Protein AF-A0A1Y2FMN1-F1 (afdb_monomer_lite)

pLDDT: mean 81.86, std 15.8, range [39.0, 97.06]

Structure (mmCIF, N/CA/C/O backbone):
data_AF-A0A1Y2FMN1-F1
#
_entry.id   AF-A0A1Y2FMN1-F1
#
loop_
_atom_site.group_PDB
_atom_site.id
_atom_site.type_symbol
_atom_site.label_atom_id
_atom_site.label_alt_id
_atom_site.label_comp_id
_atom_site.label_asym_id
_atom_site.label_entity_id
_atom_site.label_seq_id
_atom_site.pdbx_PD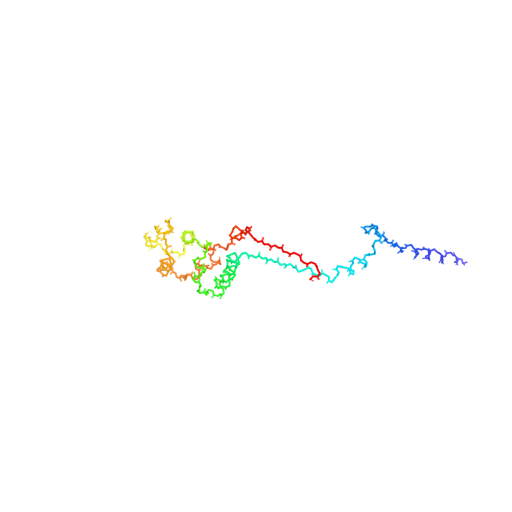B_ins_code
_atom_site.Cartn_x
_atom_site.Cartn_y
_atom_site.Cartn_z
_atom_site.occupancy
_atom_site.B_iso_or_equiv
_atom_site.auth_seq_id
_atom_site.auth_comp_id
_atom_site.auth_asym_id
_atom_site.auth_atom_id
_atom_site.pdbx_PDB_model_num
ATOM 1 N N . MET A 1 1 ? 89.590 38.856 -11.005 1.00 39.00 1 MET A N 1
ATOM 2 C CA . MET A 1 1 ? 88.140 38.774 -10.719 1.00 39.00 1 MET A CA 1
ATOM 3 C C . MET A 1 1 ? 87.529 37.866 -11.786 1.00 39.00 1 MET A C 1
ATOM 5 O O . MET A 1 1 ? 87.502 38.253 -12.941 1.00 39.00 1 MET A O 1
ATOM 9 N N . LYS A 1 2 ? 87.528 36.544 -11.552 1.00 45.28 2 LYS A N 1
ATOM 10 C CA . LYS A 1 2 ? 86.322 35.694 -11.416 1.00 45.28 2 LYS A CA 1
ATOM 11 C C . LYS A 1 2 ? 85.128 36.197 -12.233 1.00 45.28 2 LYS A C 1
ATOM 13 O O . LYS A 1 2 ? 84.626 37.254 -11.900 1.00 45.28 2 LYS A O 1
ATOM 18 N N . PHE A 1 3 ? 84.727 35.434 -13.252 1.00 45.09 3 PHE A N 1
ATOM 19 C CA . PHE A 1 3 ? 83.366 34.933 -13.521 1.00 45.09 3 PHE A CA 1
ATOM 20 C C . PHE A 1 3 ? 83.357 34.311 -14.927 1.00 45.09 3 PHE A C 1
ATOM 22 O O . PHE A 1 3 ? 83.130 34.989 -15.918 1.00 45.09 3 PHE A O 1
ATOM 29 N N . ASN A 1 4 ? 83.626 33.010 -15.009 1.00 52.25 4 ASN A N 1
ATOM 30 C CA . ASN A 1 4 ? 83.289 32.189 -16.169 1.00 52.25 4 ASN A CA 1
ATOM 31 C C . ASN A 1 4 ? 82.754 30.853 -15.640 1.00 52.25 4 ASN A C 1
ATOM 33 O O . ASN A 1 4 ? 83.221 30.397 -14.597 1.00 52.25 4 ASN A O 1
ATOM 37 N N . ASN A 1 5 ? 81.809 30.253 -16.371 1.00 54.44 5 ASN A N 1
ATOM 38 C CA . ASN A 1 5 ? 81.256 28.895 -16.196 1.00 54.44 5 ASN A CA 1
ATOM 39 C C . ASN A 1 5 ? 79.889 28.754 -15.505 1.00 54.44 5 ASN A C 1
ATOM 41 O O . ASN A 1 5 ? 79.747 27.886 -14.658 1.00 54.44 5 ASN A O 1
ATOM 45 N N . ILE A 1 6 ? 78.846 29.499 -15.892 1.00 57.50 6 ILE A N 1
ATOM 46 C CA . ILE A 1 6 ? 77.462 29.041 -15.625 1.00 57.50 6 ILE A CA 1
ATOM 47 C C . ILE A 1 6 ? 76.506 29.528 -16.723 1.00 57.50 6 ILE A C 1
ATOM 49 O O . ILE A 1 6 ? 75.713 30.408 -16.437 1.00 57.50 6 ILE A O 1
ATOM 53 N N . LYS A 1 7 ? 76.546 29.021 -17.968 1.00 50.97 7 LYS A N 1
ATOM 54 C CA . LYS A 1 7 ? 75.436 29.239 -18.942 1.00 50.97 7 LYS A CA 1
ATOM 55 C C . LYS A 1 7 ? 75.276 28.160 -20.030 1.00 50.97 7 LYS A C 1
ATOM 57 O O . LYS A 1 7 ? 74.819 28.477 -21.117 1.00 50.97 7 LYS A O 1
ATOM 62 N N . PHE A 1 8 ? 75.603 26.889 -19.776 1.00 50.06 8 PHE A N 1
ATOM 63 C CA . PHE A 1 8 ? 75.318 25.841 -20.782 1.00 50.06 8 PHE A CA 1
ATOM 64 C C . PHE A 1 8 ? 74.655 24.559 -20.262 1.00 50.06 8 PHE A C 1
ATOM 66 O O . PHE A 1 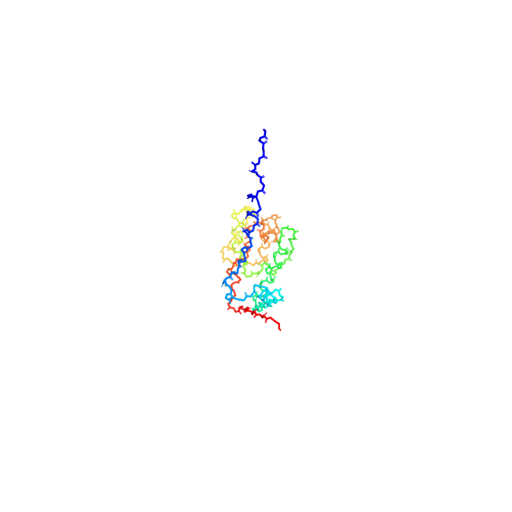8 ? 74.260 23.722 -21.062 1.00 50.06 8 PHE A O 1
ATOM 73 N N . SER A 1 9 ? 74.439 24.418 -18.948 1.00 51.50 9 SER A N 1
ATOM 74 C CA . SER A 1 9 ? 73.841 23.193 -18.385 1.00 51.50 9 SER A CA 1
ATOM 75 C C . SER A 1 9 ? 72.311 23.227 -18.240 1.00 51.50 9 SER A C 1
ATOM 77 O O . SER A 1 9 ? 71.721 22.191 -17.957 1.00 51.50 9 SER A O 1
ATOM 79 N N . VAL A 1 10 ? 71.652 24.380 -18.418 1.00 52.69 10 VAL A N 1
ATOM 80 C CA . VAL A 1 10 ? 70.190 24.519 -18.197 1.00 52.69 10 VAL A CA 1
ATOM 81 C C . VAL A 1 10 ? 69.373 24.277 -19.475 1.00 52.69 10 VAL A C 1
ATOM 83 O O . VAL A 1 10 ? 68.176 24.033 -19.407 1.00 52.69 10 VAL A O 1
ATOM 86 N N . LEU A 1 11 ? 70.005 24.275 -20.653 1.00 49.94 11 LEU A N 1
ATOM 87 C CA . LEU A 1 11 ? 69.304 24.049 -21.925 1.00 49.94 11 LEU A CA 1
ATOM 88 C C . LEU A 1 11 ? 69.148 22.567 -22.299 1.00 49.94 11 LEU A C 1
ATOM 90 O O . LEU A 1 11 ? 68.369 22.258 -23.196 1.00 49.94 11 LEU A O 1
ATOM 94 N N . LEU A 1 12 ? 69.832 21.647 -21.609 1.00 48.94 12 LEU A N 1
ATOM 95 C CA . LEU A 1 12 ? 69.753 20.212 -21.910 1.00 48.94 12 LEU A CA 1
ATOM 96 C C . LEU A 1 12 ? 68.601 19.495 -21.179 1.00 48.94 12 LEU A C 1
ATOM 98 O O . LEU A 1 12 ? 68.178 18.427 -21.607 1.00 48.94 12 LEU A O 1
ATOM 102 N N . SER A 1 13 ? 68.047 20.081 -20.111 1.00 53.69 13 SER A N 1
ATOM 103 C CA . SER A 1 13 ? 66.942 19.485 -19.342 1.00 53.69 13 SER A CA 1
ATOM 104 C C . SER A 1 13 ? 65.547 19.758 -19.920 1.00 53.69 13 SER A C 1
ATOM 106 O O . SER A 1 13 ? 64.574 19.196 -19.427 1.00 53.69 13 SER A O 1
ATOM 108 N N . LEU A 1 14 ? 65.428 20.576 -20.973 1.00 51.03 14 LEU A N 1
ATOM 109 C CA . LEU A 1 14 ? 64.142 20.910 -21.607 1.00 51.03 14 LEU A CA 1
ATOM 110 C C . LEU A 1 14 ? 63.780 20.026 -22.813 1.00 51.03 14 LEU A C 1
ATOM 112 O O . LEU A 1 14 ? 62.700 20.186 -23.372 1.00 51.03 14 LEU A O 1
ATOM 116 N N . PHE A 1 15 ? 64.636 19.076 -23.206 1.00 54.25 15 PHE A N 1
ATOM 117 C CA . PHE A 1 15 ? 64.412 18.241 -24.399 1.00 54.25 15 PHE A CA 1
ATOM 118 C C . PHE A 1 15 ? 63.989 16.794 -24.117 1.00 54.25 15 PHE A C 1
ATOM 120 O O . PHE A 1 15 ? 63.829 16.016 -25.055 1.00 54.25 15 PHE A O 1
ATOM 127 N N . VAL A 1 16 ? 63.749 16.416 -22.859 1.00 57.88 16 VAL A N 1
ATOM 128 C CA . VAL A 1 16 ? 63.353 15.041 -22.512 1.00 57.88 16 VAL A CA 1
ATOM 129 C C . VAL A 1 16 ? 62.014 15.038 -21.786 1.00 57.88 16 VAL A C 1
ATOM 131 O O . VAL A 1 16 ? 61.956 14.907 -20.571 1.00 57.88 16 VAL A O 1
ATOM 134 N N . SER A 1 17 ? 60.920 15.238 -22.521 1.00 53.50 17 SER A N 1
ATOM 135 C CA . SER A 1 17 ? 59.578 14.766 -22.119 1.00 53.50 17 SER A CA 1
ATOM 136 C C . SER A 1 17 ? 58.522 15.018 -23.200 1.00 53.50 17 SER A C 1
ATOM 138 O O . SER A 1 17 ? 57.416 15.454 -22.921 1.00 53.50 17 SER A O 1
ATOM 140 N N . ASN A 1 18 ? 58.825 14.675 -24.453 1.00 51.69 18 ASN A N 1
ATOM 141 C CA . ASN A 1 18 ? 57.767 14.253 -25.375 1.00 51.69 18 ASN A CA 1
ATOM 142 C C . ASN A 1 18 ? 57.786 12.727 -25.431 1.00 51.69 18 ASN A C 1
ATOM 144 O O . ASN A 1 18 ? 58.181 12.119 -26.423 1.00 51.69 18 ASN A O 1
ATOM 148 N N . THR A 1 19 ? 57.403 12.092 -24.323 1.00 53.53 19 THR A N 1
ATOM 149 C CA . THR A 1 19 ? 57.006 10.688 -24.344 1.00 53.53 19 THR A CA 1
ATOM 150 C C . THR A 1 19 ? 55.677 10.619 -25.083 1.00 53.53 19 THR A C 1
ATOM 152 O O . THR A 1 19 ? 54.605 10.794 -24.507 1.00 53.53 19 THR A O 1
ATOM 155 N N . ILE A 1 20 ? 55.743 10.389 -26.394 1.00 57.16 20 ILE A N 1
ATOM 156 C CA . ILE A 1 20 ? 54.590 9.923 -27.155 1.00 57.16 20 ILE A CA 1
ATOM 157 C C . ILE A 1 20 ? 54.289 8.531 -26.600 1.00 57.16 20 ILE A C 1
ATOM 159 O O . ILE A 1 20 ? 54.886 7.538 -27.009 1.00 57.16 20 ILE A O 1
ATOM 163 N N . ALA A 1 21 ? 53.413 8.468 -25.601 1.00 53.12 21 ALA A N 1
ATOM 164 C CA . ALA A 1 21 ? 52.830 7.225 -25.143 1.00 53.12 21 ALA A CA 1
ATOM 165 C C . ALA A 1 21 ? 51.916 6.718 -26.265 1.00 53.12 21 ALA A C 1
ATOM 167 O O . ALA A 1 21 ? 50.711 6.965 -26.271 1.00 53.12 21 ALA A O 1
ATOM 168 N N . ILE A 1 22 ? 52.504 6.043 -27.254 1.00 56.09 22 ILE A N 1
ATOM 169 C CA . ILE A 1 22 ? 51.762 5.156 -28.143 1.00 56.09 22 ILE A CA 1
ATOM 170 C C . ILE A 1 22 ? 51.350 3.996 -27.246 1.00 56.09 22 ILE A C 1
ATOM 172 O O . ILE A 1 22 ? 52.103 3.048 -27.041 1.00 56.09 22 ILE A O 1
ATOM 176 N N . SER A 1 23 ? 50.199 4.131 -26.588 1.00 51.50 23 SER A N 1
ATOM 177 C CA . SER A 1 23 ? 49.649 3.033 -25.813 1.00 51.50 23 SER A CA 1
ATOM 178 C C . SER A 1 23 ? 49.262 1.942 -26.805 1.00 51.50 23 SER A C 1
ATOM 180 O O . SER A 1 23 ? 48.245 2.057 -27.490 1.00 51.50 23 SER A O 1
ATOM 182 N N . ASP A 1 24 ? 50.051 0.874 -26.850 1.00 57.94 24 ASP A N 1
ATOM 183 C CA . ASP A 1 24 ? 49.754 -0.349 -27.607 1.00 57.94 24 ASP A CA 1
ATOM 184 C C . ASP A 1 24 ? 48.494 -1.073 -27.087 1.00 57.94 24 ASP A C 1
ATOM 186 O O . ASP A 1 24 ? 48.052 -2.079 -27.626 1.00 57.94 24 ASP A O 1
ATOM 190 N N . PHE A 1 25 ? 47.861 -0.510 -26.052 1.00 64.06 25 PHE A N 1
ATOM 191 C CA . PHE A 1 25 ? 46.577 -0.915 -25.489 1.00 64.06 25 PHE A CA 1
ATOM 192 C C . PHE A 1 25 ? 45.479 -1.138 -26.546 1.00 64.06 25 PHE A C 1
ATOM 194 O O . PHE A 1 25 ? 44.577 -1.937 -26.323 1.00 64.06 25 PHE A O 1
ATOM 201 N N . PHE A 1 26 ? 45.561 -0.462 -27.698 1.00 61.84 26 PHE A N 1
ATOM 202 C CA . PHE A 1 26 ? 44.603 -0.599 -28.799 1.00 61.84 26 PHE A CA 1
ATOM 203 C C . PHE A 1 26 ? 45.202 -1.184 -30.093 1.00 61.84 26 PHE A C 1
ATOM 205 O O . PHE A 1 26 ? 44.633 -0.960 -31.159 1.00 61.84 26 PHE A O 1
ATOM 212 N N . ASN A 1 27 ? 46.324 -1.921 -30.040 1.00 67.12 27 ASN A N 1
ATOM 213 C CA . ASN A 1 27 ? 46.926 -2.596 -31.209 1.00 67.12 27 ASN A CA 1
ATOM 214 C C . ASN A 1 27 ? 47.062 -1.678 -32.449 1.00 67.12 27 ASN A C 1
ATOM 216 O O . ASN A 1 27 ? 46.635 -2.013 -33.553 1.00 67.12 27 ASN A O 1
ATOM 220 N N . GLY A 1 28 ? 47.607 -0.473 -32.273 1.00 68.62 28 GLY A N 1
ATOM 221 C CA . GLY A 1 28 ? 47.833 0.463 -33.383 1.00 68.62 28 GLY A CA 1
ATOM 222 C C . GLY A 1 28 ? 46.597 1.213 -33.905 1.00 68.62 28 GLY A C 1
ATOM 223 O O . GLY A 1 28 ? 46.746 2.049 -34.798 1.00 68.62 28 GLY A O 1
ATOM 224 N N . VAL A 1 29 ? 45.401 1.003 -33.342 1.00 67.12 29 VAL A N 1
ATOM 225 C CA . VAL A 1 29 ? 44.233 1.846 -33.646 1.00 67.12 29 VAL A CA 1
ATOM 226 C C . VAL A 1 29 ? 44.381 3.180 -32.917 1.00 67.12 29 VAL A C 1
ATOM 228 O O . VAL A 1 29 ? 44.559 3.232 -31.695 1.00 67.12 29 VAL A O 1
ATOM 231 N N . LYS A 1 30 ? 44.314 4.295 -33.656 1.00 71.06 30 LYS A N 1
ATOM 232 C CA . LYS A 1 30 ? 44.364 5.625 -33.039 1.00 71.06 30 LYS A CA 1
ATOM 233 C C . LYS A 1 30 ? 43.138 5.786 -32.148 1.00 71.06 30 LYS A C 1
ATOM 235 O O . LYS A 1 30 ? 42.017 5.624 -32.613 1.00 71.06 30 LYS A O 1
ATOM 240 N N . ARG A 1 31 ? 43.343 6.191 -30.891 1.00 64.12 31 ARG A N 1
ATOM 241 C CA . ARG A 1 31 ? 42.261 6.517 -29.946 1.00 64.12 31 ARG A CA 1
ATOM 242 C C . ARG A 1 31 ? 41.177 7.379 -30.609 1.00 64.12 31 ARG A C 1
ATOM 244 O O . ARG A 1 31 ? 40.007 7.054 -30.495 1.00 64.12 31 ARG A O 1
ATOM 251 N N . ALA A 1 32 ? 41.568 8.399 -31.374 1.00 69.44 32 ALA A N 1
ATOM 252 C CA . ALA A 1 32 ? 40.641 9.258 -32.114 1.00 69.44 32 ALA A CA 1
ATOM 253 C C . ALA A 1 32 ? 39.676 8.494 -33.045 1.00 69.44 32 ALA A C 1
ATOM 255 O O . ALA A 1 32 ? 38.516 8.863 -33.118 1.00 69.44 32 ALA A O 1
ATOM 256 N N . GLU A 1 33 ? 40.113 7.405 -33.684 1.00 66.25 33 GLU A N 1
ATOM 257 C CA . GLU A 1 33 ? 39.278 6.587 -34.577 1.00 66.25 33 GLU A CA 1
ATOM 258 C C . GLU A 1 33 ? 38.263 5.726 -33.804 1.00 66.25 33 GLU A C 1
ATOM 260 O O . GLU A 1 33 ? 37.153 5.485 -34.273 1.00 66.25 33 GLU A O 1
ATOM 265 N N . ILE A 1 34 ? 38.629 5.272 -32.599 1.00 64.31 34 ILE A N 1
ATOM 266 C CA . ILE A 1 34 ? 37.702 4.579 -31.692 1.00 64.31 34 ILE A CA 1
ATOM 267 C C . ILE A 1 34 ? 36.645 5.568 -31.203 1.00 64.31 34 ILE A C 1
ATOM 269 O O . ILE A 1 34 ? 35.460 5.275 -31.302 1.00 64.31 34 ILE A O 1
ATOM 273 N N . PHE A 1 35 ? 37.074 6.750 -30.746 1.00 68.25 35 PHE A N 1
ATOM 274 C CA . PHE A 1 35 ? 36.164 7.805 -30.302 1.00 68.25 35 PHE A CA 1
ATOM 275 C C . PHE A 1 35 ? 35.237 8.259 -31.433 1.00 68.25 35 PHE A C 1
ATOM 277 O O . PHE A 1 35 ? 34.042 8.319 -31.215 1.00 68.25 35 PHE A O 1
ATOM 284 N N . GLU A 1 36 ? 35.716 8.453 -32.662 1.00 66.56 36 GLU A N 1
ATOM 285 C CA . GLU A 1 36 ? 34.870 8.839 -33.802 1.00 66.56 36 GLU A CA 1
ATOM 286 C C . GLU A 1 36 ? 33.762 7.812 -34.114 1.00 66.56 36 GLU A C 1
ATOM 288 O O . GLU A 1 36 ? 32.650 8.189 -34.479 1.00 66.56 36 GLU A O 1
ATOM 293 N N . LYS A 1 37 ? 34.026 6.514 -33.903 1.00 65.44 37 LYS A N 1
ATOM 294 C CA . LYS A 1 37 ? 33.036 5.437 -34.090 1.00 65.44 37 LYS A CA 1
ATOM 295 C C . LYS A 1 37 ? 32.085 5.260 -32.899 1.00 65.44 37 LYS A C 1
ATOM 297 O O . LYS A 1 37 ? 31.034 4.647 -33.072 1.00 65.44 37 LYS A O 1
ATOM 302 N N . THR A 1 38 ? 32.426 5.760 -31.707 1.00 62.69 38 THR A N 1
ATOM 303 C CA . THR A 1 38 ? 31.638 5.550 -30.476 1.00 62.69 38 THR A CA 1
ATOM 304 C C . THR A 1 38 ? 31.017 6.816 -29.879 1.00 62.69 38 THR A C 1
ATOM 306 O O . THR A 1 38 ? 30.030 6.695 -29.164 1.00 62.69 38 THR A O 1
ATOM 309 N N . ASP A 1 39 ? 31.543 8.015 -30.157 1.00 63.91 39 ASP A N 1
ATOM 310 C CA . ASP A 1 39 ? 31.133 9.275 -29.498 1.00 63.91 39 ASP A CA 1
ATOM 311 C C . ASP A 1 39 ? 29.715 9.724 -29.870 1.00 63.91 39 ASP A C 1
ATOM 313 O O . ASP A 1 39 ? 29.110 10.510 -29.144 1.00 63.91 39 ASP A O 1
ATOM 317 N N . PHE A 1 40 ? 29.159 9.220 -30.977 1.00 64.75 40 PHE A N 1
ATOM 318 C CA . PHE A 1 40 ? 27.847 9.651 -31.473 1.00 64.75 40 PHE A CA 1
ATOM 319 C C . PHE A 1 40 ? 26.817 8.525 -31.601 1.00 64.75 40 PHE A C 1
ATOM 321 O O . PHE A 1 40 ? 25.660 8.793 -31.923 1.00 64.75 40 PHE A O 1
ATOM 328 N N . VAL A 1 41 ? 27.194 7.275 -31.320 1.00 70.38 41 VAL A N 1
ATOM 329 C CA . VAL A 1 41 ? 26.275 6.133 -31.405 1.00 70.38 41 VAL A CA 1
ATOM 330 C C . VAL A 1 41 ? 25.736 5.824 -30.014 1.00 70.38 41 VAL A C 1
ATOM 332 O O . VAL A 1 41 ? 26.256 4.976 -29.291 1.00 70.38 41 VAL A O 1
ATOM 335 N N . LEU A 1 42 ? 24.673 6.530 -29.629 1.00 74.81 42 LEU A N 1
ATOM 336 C CA . LEU A 1 42 ? 23.916 6.195 -28.426 1.00 74.81 42 LEU A CA 1
ATOM 337 C C . LEU A 1 42 ? 23.023 4.978 -28.719 1.00 74.81 42 LEU A C 1
ATOM 339 O O . LEU A 1 42 ? 22.191 5.053 -29.626 1.00 74.81 42 LEU A O 1
ATOM 343 N N . PRO A 1 43 ? 23.164 3.858 -27.986 1.00 76.75 43 PRO A N 1
ATOM 344 C CA . PRO A 1 43 ? 22.288 2.714 -28.176 1.00 76.75 43 PRO A CA 1
ATOM 345 C C . PRO A 1 43 ? 20.863 3.062 -27.746 1.00 76.75 43 PRO A C 1
ATOM 347 O O . PRO A 1 43 ? 20.642 3.635 -26.677 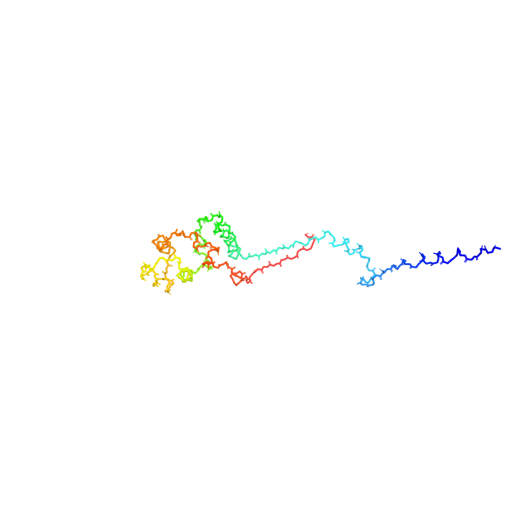1.00 76.75 43 PRO A O 1
ATOM 350 N N . ILE A 1 44 ? 19.882 2.648 -28.544 1.00 83.56 44 ILE A N 1
ATOM 351 C CA . ILE A 1 44 ? 18.488 2.641 -28.114 1.00 83.56 44 ILE A CA 1
ATOM 352 C C . ILE A 1 44 ? 18.297 1.394 -27.252 1.00 83.56 44 ILE A C 1
ATOM 354 O O . ILE A 1 44 ? 18.416 0.262 -27.724 1.00 83.56 44 ILE A O 1
ATOM 358 N N . VAL A 1 45 ? 18.008 1.607 -25.970 1.00 87.00 45 VAL A N 1
ATOM 359 C CA . VAL A 1 45 ? 17.647 0.538 -25.035 1.00 87.00 45 VAL A CA 1
ATOM 360 C C . VAL A 1 45 ? 16.129 0.486 -24.949 1.00 87.00 45 VAL A C 1
ATOM 362 O O . VAL A 1 45 ? 15.506 1.426 -24.453 1.00 87.00 45 VAL A O 1
ATOM 365 N N . ARG A 1 46 ? 15.514 -0.605 -25.415 1.00 87.62 46 ARG A N 1
ATOM 366 C CA . ARG A 1 46 ? 14.070 -0.824 -25.252 1.00 87.62 46 ARG A CA 1
ATOM 367 C C . ARG A 1 46 ? 13.838 -1.867 -24.176 1.00 87.62 46 ARG A C 1
ATOM 369 O O . ARG A 1 46 ? 14.326 -2.990 -24.275 1.00 87.62 46 ARG A O 1
ATOM 376 N N . ILE A 1 47 ? 13.064 -1.498 -23.164 1.00 87.69 47 ILE A N 1
ATOM 377 C CA . ILE A 1 47 ? 12.600 -2.412 -22.122 1.00 87.69 47 ILE A CA 1
ATOM 378 C C . ILE A 1 47 ? 11.129 -2.696 -22.403 1.00 87.69 47 ILE A C 1
ATOM 380 O O . ILE A 1 47 ? 10.304 -1.786 -22.405 1.00 87.69 47 ILE A O 1
ATOM 384 N N . THR A 1 48 ? 10.800 -3.955 -22.669 1.00 88.94 48 THR A N 1
ATOM 385 C CA . THR A 1 48 ? 9.425 -4.407 -22.879 1.00 88.94 48 THR A CA 1
ATOM 386 C C . THR A 1 48 ? 8.979 -5.205 -21.667 1.00 88.94 48 THR A C 1
ATOM 388 O O . THR A 1 48 ? 9.580 -6.229 -21.332 1.00 88.94 48 THR A O 1
ATOM 391 N N . LEU A 1 49 ? 7.914 -4.730 -21.027 1.00 88.81 49 LEU A N 1
ATOM 392 C CA . LEU A 1 49 ? 7.246 -5.405 -19.923 1.00 88.81 49 LEU A CA 1
ATOM 393 C C . LEU A 1 49 ? 5.934 -6.022 -20.422 1.00 88.81 49 LEU A C 1
ATOM 395 O O . LEU A 1 49 ? 5.300 -5.445 -21.310 1.00 88.81 49 LEU A O 1
ATOM 399 N N . PRO A 1 50 ? 5.513 -7.169 -19.868 1.00 90.00 50 PRO A N 1
ATOM 400 C CA . PRO A 1 50 ? 4.131 -7.616 -19.978 1.00 90.00 50 PRO A CA 1
ATOM 401 C C . PRO A 1 50 ? 3.165 -6.537 -19.482 1.00 90.00 50 PRO A C 1
ATOM 403 O O . PRO A 1 50 ? 3.502 -5.748 -18.597 1.00 90.00 50 PRO A O 1
ATOM 406 N N . GLU A 1 51 ? 1.963 -6.501 -20.049 1.00 90.88 51 GLU A N 1
ATOM 407 C CA . GLU A 1 51 ? 0.970 -5.476 -19.723 1.00 90.88 51 GLU A CA 1
ATOM 408 C C . GLU A 1 51 ? 0.562 -5.539 -18.245 1.00 90.88 51 GLU A C 1
ATOM 410 O O . GLU A 1 51 ? 0.441 -4.505 -17.591 1.00 90.88 51 GLU A O 1
ATOM 415 N N . GLU A 1 52 ? 0.431 -6.745 -17.688 1.00 89.38 52 GLU A N 1
ATOM 416 C CA . GLU A 1 52 ? 0.138 -6.961 -16.273 1.00 89.38 52 GLU A CA 1
ATOM 417 C C . GLU A 1 52 ? 1.196 -6.336 -15.350 1.00 89.38 52 GLU A C 1
ATOM 419 O O . GLU A 1 52 ? 0.858 -5.619 -14.404 1.00 89.38 52 GLU A O 1
ATOM 424 N N . ASP A 1 53 ? 2.472 -6.537 -15.673 1.00 88.19 53 ASP A N 1
ATOM 425 C CA . ASP A 1 53 ? 3.606 -6.048 -14.891 1.00 88.19 53 ASP A CA 1
ATOM 426 C C . ASP A 1 53 ? 3.752 -4.527 -15.032 1.00 88.19 53 ASP A C 1
ATOM 428 O O . ASP A 1 53 ? 4.037 -3.819 -14.063 1.00 88.19 53 ASP A O 1
ATOM 432 N N . TYR A 1 54 ? 3.512 -4.005 -16.238 1.00 89.88 54 TYR A N 1
ATOM 433 C CA . TYR A 1 54 ? 3.503 -2.570 -16.506 1.00 89.88 54 TYR A CA 1
ATOM 434 C C . TYR A 1 54 ? 2.375 -1.857 -15.749 1.00 89.88 54 TYR A C 1
ATOM 436 O O . TYR A 1 54 ? 2.596 -0.811 -15.137 1.00 89.88 54 TYR A O 1
ATOM 444 N N . ASN A 1 55 ? 1.177 -2.444 -15.724 1.00 91.69 55 ASN A N 1
ATOM 445 C CA . ASN A 1 55 ? 0.043 -1.911 -14.975 1.00 91.69 55 ASN A CA 1
ATOM 446 C C . ASN A 1 55 ? 0.304 -1.923 -13.465 1.00 91.69 55 ASN A C 1
ATOM 448 O O . ASN A 1 55 ? -0.042 -0.959 -12.783 1.00 91.69 55 ASN A O 1
ATOM 452 N N . LEU A 1 56 ? 0.954 -2.969 -12.945 1.00 90.38 56 LEU A N 1
ATOM 453 C CA . LEU A 1 56 ? 1.348 -3.040 -11.538 1.00 90.38 56 LEU A CA 1
ATOM 454 C C . LEU A 1 56 ? 2.377 -1.957 -11.179 1.00 90.38 56 LEU A C 1
ATOM 456 O O . LEU A 1 56 ? 2.259 -1.303 -10.141 1.00 90.38 56 LEU A O 1
ATOM 460 N N . LEU A 1 57 ? 3.358 -1.730 -12.059 1.00 89.19 57 LEU A N 1
ATOM 461 C CA . LEU A 1 57 ? 4.343 -0.661 -11.910 1.00 89.19 57 LEU A CA 1
ATOM 462 C C . LEU A 1 57 ? 3.680 0.723 -11.916 1.00 89.19 57 LEU A C 1
ATOM 464 O O . LEU A 1 57 ? 3.975 1.552 -11.056 1.00 89.19 57 LEU A O 1
ATOM 468 N N . ASN A 1 58 ? 2.754 0.970 -12.842 1.00 92.44 58 ASN A N 1
ATOM 469 C CA . ASN A 1 58 ? 2.011 2.227 -12.890 1.00 92.44 58 ASN A CA 1
ATOM 470 C C . ASN A 1 58 ? 1.149 2.427 -11.642 1.00 92.44 58 ASN A C 1
ATOM 472 O O . ASN A 1 58 ? 1.179 3.508 -11.054 1.00 92.44 58 ASN A O 1
ATOM 476 N N . LEU A 1 59 ? 0.438 1.385 -11.197 1.00 93.19 59 LEU A N 1
ATOM 477 C CA . LEU A 1 59 ? -0.365 1.434 -9.976 1.00 93.19 59 LEU A CA 1
ATOM 478 C C . LEU A 1 59 ? 0.493 1.836 -8.774 1.00 93.19 59 LEU A C 1
ATOM 480 O O . LEU A 1 59 ? 0.081 2.678 -7.983 1.00 93.19 59 LEU A O 1
ATOM 484 N N . ARG A 1 60 ? 1.709 1.293 -8.656 1.00 91.25 60 ARG A N 1
ATOM 485 C CA . ARG A 1 60 ? 2.642 1.675 -7.592 1.00 91.25 60 ARG A CA 1
ATOM 486 C C . ARG A 1 60 ? 2.924 3.178 -7.604 1.00 91.25 60 ARG A C 1
ATOM 488 O O . ARG A 1 60 ? 2.786 3.819 -6.565 1.00 91.25 60 ARG A O 1
ATOM 495 N N . TYR A 1 61 ? 3.305 3.737 -8.753 1.00 92.00 61 TYR A N 1
ATOM 496 C CA . TYR A 1 61 ? 3.604 5.168 -8.865 1.00 92.00 61 TYR A CA 1
ATOM 497 C C . TYR A 1 61 ? 2.384 6.042 -8.566 1.00 92.00 61 TYR A C 1
ATOM 499 O O . TYR A 1 61 ? 2.510 7.072 -7.901 1.00 92.00 61 TYR A O 1
ATOM 507 N N . GLU A 1 62 ? 1.196 5.632 -9.017 1.00 93.56 62 GLU A N 1
ATOM 508 C CA . GLU A 1 62 ? -0.055 6.307 -8.665 1.00 93.56 62 GLU A CA 1
ATOM 509 C C . GLU A 1 62 ? -0.278 6.307 -7.153 1.00 93.56 62 GLU A C 1
ATOM 511 O O . GLU A 1 62 ? -0.603 7.349 -6.584 1.00 93.56 62 GLU A O 1
ATOM 516 N N . CYS A 1 63 ? -0.040 5.175 -6.493 1.00 92.94 63 CYS A N 1
ATOM 517 C CA . CYS A 1 63 ? -0.188 5.056 -5.052 1.00 92.94 63 CYS A CA 1
ATOM 518 C C . CYS A 1 63 ? 0.823 5.908 -4.293 1.00 92.94 63 CYS A C 1
ATOM 520 O O . CYS A 1 63 ? 0.410 6.691 -3.446 1.00 92.94 63 CYS A O 1
ATOM 522 N N . GLU A 1 64 ? 2.115 5.846 -4.624 1.00 90.62 64 GLU A N 1
ATOM 523 C CA . GLU A 1 64 ? 3.148 6.682 -3.992 1.00 90.62 64 GLU A CA 1
ATOM 524 C C . GLU A 1 64 ? 2.842 8.185 -4.124 1.00 90.62 64 GLU A C 1
ATOM 526 O O . GLU A 1 64 ? 3.068 8.964 -3.192 1.00 90.62 64 GLU A O 1
ATOM 531 N N . ARG A 1 65 ? 2.284 8.606 -5.264 1.00 93.12 65 ARG A N 1
ATOM 532 C CA . ARG A 1 65 ? 1.863 9.992 -5.482 1.00 93.12 65 ARG A CA 1
ATOM 533 C C . ARG A 1 65 ? 0.607 10.357 -4.690 1.00 93.12 65 ARG A C 1
ATOM 535 O O . ARG A 1 65 ? 0.545 11.450 -4.137 1.00 93.12 65 ARG A O 1
ATOM 542 N N . ASP A 1 66 ? -0.401 9.494 -4.666 1.00 94.62 66 ASP A N 1
ATOM 543 C CA . ASP A 1 66 ? -1.714 9.854 -4.132 1.00 94.62 66 ASP A CA 1
ATOM 544 C C . ASP A 1 66 ? -1.781 9.687 -2.601 1.00 94.62 66 ASP A C 1
ATOM 546 O O . ASP A 1 66 ? -2.363 10.535 -1.929 1.00 94.62 66 ASP A O 1
ATOM 550 N N . ILE A 1 67 ? -1.142 8.661 -2.024 1.00 91.19 67 ILE A N 1
ATOM 551 C CA . ILE A 1 67 ? -1.251 8.328 -0.586 1.00 91.19 67 ILE A CA 1
ATOM 552 C C . ILE A 1 67 ? -0.080 8.848 0.263 1.00 91.19 67 ILE A C 1
ATOM 554 O O . ILE A 1 67 ? 0.060 8.484 1.431 1.00 91.19 67 ILE A O 1
ATOM 558 N N . ASN A 1 68 ? 0.790 9.696 -0.290 1.00 92.00 68 ASN A N 1
ATOM 559 C CA . ASN A 1 68 ? 1.852 10.319 0.502 1.00 92.00 68 ASN A CA 1
ATOM 560 C C . ASN A 1 68 ? 1.295 11.325 1.523 1.00 92.00 68 ASN A C 1
ATOM 562 O O . ASN A 1 68 ? 0.161 11.794 1.423 1.00 92.00 68 ASN A O 1
ATOM 566 N N . LEU A 1 69 ? 2.137 11.678 2.496 1.00 92.50 69 LEU A N 1
ATOM 567 C CA . LEU A 1 69 ? 1.775 12.549 3.614 1.00 92.50 69 LEU A CA 1
ATOM 568 C C . LEU A 1 69 ? 1.297 13.943 3.179 1.00 92.50 69 LEU A C 1
ATOM 570 O O . LEU A 1 69 ? 0.511 14.562 3.890 1.00 92.50 69 LEU A O 1
ATOM 574 N N . THR A 1 70 ? 1.770 14.450 2.038 1.00 93.12 70 THR A N 1
ATOM 575 C CA . THR A 1 70 ? 1.410 15.789 1.550 1.00 93.12 70 THR A CA 1
ATOM 576 C C . THR A 1 70 ? 0.091 15.807 0.788 1.00 93.12 70 THR A C 1
ATOM 578 O O . THR A 1 70 ? -0.563 16.845 0.745 1.00 93.12 70 THR A O 1
ATOM 581 N N . THR A 1 71 ? -0.300 14.681 0.191 1.00 93.25 71 THR A N 1
ATOM 582 C CA . THR A 1 71 ? -1.439 14.601 -0.728 1.00 93.25 71 THR A CA 1
ATOM 583 C C . THR A 1 71 ? -2.642 13.932 -0.074 1.00 93.25 71 THR A C 1
ATOM 585 O O . THR A 1 71 ? -3.736 14.486 -0.144 1.00 93.25 71 THR A O 1
ATOM 588 N N . LEU A 1 72 ? -2.450 12.767 0.564 1.00 93.06 72 LEU A N 1
ATOM 589 C CA . LEU A 1 72 ? -3.501 11.966 1.216 1.00 93.06 72 LEU A CA 1
ATOM 590 C C . LEU A 1 72 ? -4.801 11.886 0.395 1.00 93.06 72 LEU A C 1
ATOM 592 O O . LEU A 1 72 ? -5.908 12.020 0.914 1.00 93.06 72 LEU A O 1
ATOM 596 N N . LYS A 1 73 ? -4.673 11.698 -0.917 1.00 95.62 73 LYS A N 1
ATOM 597 C CA . LYS A 1 73 ? -5.800 11.602 -1.836 1.00 95.62 73 LYS A CA 1
ATOM 598 C C . LYS A 1 73 ? -6.367 10.191 -1.795 1.00 95.62 73 LYS A C 1
ATOM 600 O O . LYS A 1 73 ? -5.637 9.208 -1.929 1.00 95.62 73 LYS A O 1
ATOM 605 N N . ARG A 1 74 ? -7.693 10.100 -1.680 1.00 94.94 74 ARG A N 1
ATOM 606 C CA . ARG A 1 74 ? -8.398 8.821 -1.737 1.00 94.94 74 ARG A CA 1
ATOM 607 C C . ARG A 1 74 ? -8.159 8.130 -3.079 1.00 94.94 74 ARG A C 1
ATOM 609 O O . ARG A 1 74 ? -8.445 8.702 -4.133 1.00 94.94 74 ARG A O 1
ATOM 616 N N . ASN A 1 75 ? -7.670 6.896 -3.024 1.00 94.75 75 ASN A N 1
ATOM 617 C CA . ASN A 1 75 ? -7.463 6.049 -4.191 1.00 94.75 75 ASN A CA 1
ATOM 618 C C . ASN A 1 75 ? -7.751 4.588 -3.823 1.00 94.75 75 ASN A C 1
ATOM 620 O O . ASN A 1 75 ? -6.906 3.895 -3.260 1.00 94.75 75 ASN A O 1
ATOM 624 N N . ASP A 1 76 ? -8.955 4.119 -4.156 1.00 95.06 76 ASP A N 1
ATOM 625 C CA . ASP A 1 76 ? -9.410 2.783 -3.761 1.00 95.06 76 ASP A CA 1
ATOM 626 C C . ASP A 1 76 ? -8.559 1.667 -4.391 1.00 95.06 76 ASP A C 1
ATOM 628 O O . ASP A 1 76 ? -8.349 0.634 -3.756 1.00 95.06 76 ASP A O 1
ATOM 632 N N . LYS A 1 77 ? -7.979 1.891 -5.585 1.00 95.06 77 LYS A N 1
ATOM 633 C CA . LYS A 1 77 ? -7.074 0.916 -6.222 1.00 95.06 77 LYS A CA 1
ATOM 634 C C . LYS A 1 77 ? -5.838 0.651 -5.365 1.00 95.06 77 LYS A C 1
ATOM 636 O O . LYS A 1 77 ? -5.342 -0.470 -5.343 1.00 95.06 77 LYS A O 1
ATOM 641 N N . CYS A 1 78 ? -5.362 1.666 -4.646 1.00 93.50 78 CYS A N 1
ATOM 642 C CA . CYS A 1 78 ? -4.222 1.543 -3.747 1.00 93.50 78 CYS A CA 1
ATOM 643 C C . CYS A 1 78 ? -4.556 0.766 -2.482 1.00 93.50 78 CYS A C 1
ATOM 645 O O . CYS A 1 78 ? -3.686 0.084 -1.956 1.00 93.50 78 CYS A O 1
ATOM 647 N N . TYR A 1 79 ? -5.802 0.828 -2.010 1.00 94.00 79 TYR A N 1
ATOM 648 C CA . TYR A 1 79 ? -6.250 0.087 -0.828 1.00 94.00 79 TYR A CA 1
ATOM 649 C C . TYR A 1 79 ? -6.543 -1.383 -1.117 1.00 94.00 79 TYR A C 1
ATOM 651 O O . TYR A 1 79 ? -6.621 -2.190 -0.195 1.00 94.00 79 TYR A O 1
ATOM 659 N N . THR A 1 80 ? -6.707 -1.729 -2.391 1.00 93.50 80 THR A N 1
ATOM 660 C CA . THR A 1 80 ? -6.913 -3.102 -2.862 1.00 93.50 80 THR A CA 1
ATOM 661 C C . THR A 1 80 ? -5.738 -3.611 -3.694 1.00 93.50 80 THR A C 1
ATOM 663 O O . THR A 1 80 ? -5.889 -4.584 -4.431 1.00 93.50 80 THR A O 1
ATOM 666 N N . ALA A 1 81 ? -4.588 -2.934 -3.641 1.00 92.25 81 ALA A N 1
ATOM 667 C CA . ALA A 1 81 ? -3.418 -3.337 -4.406 1.00 92.25 81 ALA A CA 1
ATOM 668 C C . ALA A 1 81 ? -2.885 -4.701 -3.918 1.00 92.25 81 ALA A C 1
ATOM 670 O O . ALA A 1 81 ? -3.067 -5.040 -2.748 1.00 92.25 81 ALA A O 1
ATOM 671 N N . PRO A 1 82 ? -2.193 -5.484 -4.768 1.00 90.50 82 PRO A N 1
ATOM 672 C CA . PRO A 1 82 ? -1.764 -6.843 -4.416 1.00 90.50 82 PRO A CA 1
ATOM 673 C C . PRO A 1 82 ? -0.843 -6.943 -3.190 1.00 90.50 82 PRO A C 1
ATOM 675 O O . PRO A 1 82 ? -0.837 -7.969 -2.518 1.00 90.50 82 PRO A O 1
ATOM 678 N N . TRP A 1 83 ? -0.086 -5.884 -2.892 1.00 89.12 83 TRP A N 1
ATOM 679 C CA . TRP A 1 83 ? 0.809 -5.791 -1.730 1.00 89.12 83 TRP A CA 1
ATOM 680 C C . TRP A 1 83 ? 0.100 -5.353 -0.438 1.00 89.12 83 TRP A C 1
ATOM 682 O O . TRP A 1 83 ? 0.703 -5.315 0.633 1.00 89.12 83 TRP A O 1
ATOM 692 N N . VAL A 1 84 ? -1.185 -4.995 -0.498 1.00 91.62 84 VAL A N 1
ATOM 693 C CA . VAL A 1 84 ? -1.931 -4.584 0.692 1.00 91.62 84 VAL A CA 1
ATOM 694 C C . VAL A 1 84 ? -2.397 -5.797 1.481 1.00 91.62 84 VAL A C 1
ATOM 696 O O . VAL A 1 84 ? -3.173 -6.623 1.004 1.00 91.62 84 VAL A O 1
ATOM 699 N N . ASN A 1 85 ? -2.024 -5.827 2.759 1.00 93.38 85 ASN A N 1
ATOM 700 C CA . ASN A 1 85 ? -2.469 -6.839 3.704 1.00 93.38 85 ASN A CA 1
ATOM 701 C C . ASN A 1 85 ? -3.189 -6.204 4.902 1.00 93.38 85 ASN A C 1
ATOM 703 O O . ASN A 1 85 ? -2.566 -5.802 5.885 1.00 93.38 85 ASN A O 1
ATOM 707 N N . LEU A 1 86 ? -4.526 -6.155 4.853 1.00 95.00 86 LEU A N 1
ATOM 708 C CA . LEU A 1 86 ? -5.350 -5.556 5.916 1.00 95.00 86 LEU A CA 1
ATOM 709 C C . LEU A 1 86 ? -5.157 -6.222 7.285 1.00 95.00 86 LEU A C 1
ATOM 711 O O . LEU A 1 86 ? -5.236 -5.553 8.316 1.00 95.00 86 LEU A O 1
ATOM 715 N N . LYS A 1 87 ? -4.877 -7.531 7.313 1.00 95.19 87 LYS A N 1
ATOM 716 C CA . LYS A 1 87 ? -4.591 -8.258 8.556 1.00 95.19 87 LYS A CA 1
ATOM 717 C C . LYS A 1 87 ? -3.311 -7.746 9.200 1.00 95.19 87 LYS A C 1
ATOM 719 O O . LYS A 1 87 ? -3.276 -7.511 10.407 1.00 95.19 87 LYS A O 1
ATOM 724 N N . GLU A 1 88 ? -2.265 -7.568 8.406 1.00 94.44 88 GLU A N 1
ATOM 725 C CA . GLU A 1 88 ? -0.988 -7.066 8.896 1.00 94.44 88 GLU A CA 1
ATOM 726 C C . GLU A 1 88 ? -1.076 -5.596 9.314 1.00 94.44 88 GLU A C 1
ATOM 728 O O . GLU A 1 88 ? -0.672 -5.258 10.428 1.00 94.44 88 GLU A O 1
ATOM 733 N N . ILE A 1 89 ? -1.689 -4.754 8.478 1.00 95.12 89 ILE A N 1
ATOM 734 C CA . ILE A 1 89 ? -1.935 -3.333 8.763 1.00 95.12 89 ILE A CA 1
ATOM 735 C C . ILE A 1 89 ? -2.719 -3.194 10.072 1.00 95.12 89 ILE A C 1
ATOM 737 O O . ILE A 1 89 ? -2.319 -2.445 10.961 1.00 95.12 89 ILE A O 1
ATOM 741 N N . GLY A 1 90 ? -3.801 -3.962 10.236 1.00 94.62 90 GLY A N 1
ATOM 742 C CA . GLY A 1 90 ? -4.599 -3.977 11.459 1.00 94.62 90 GLY A CA 1
ATOM 743 C C . GLY A 1 90 ? -3.782 -4.382 12.687 1.00 94.62 90 GLY A C 1
ATOM 744 O O . GLY A 1 90 ? -3.830 -3.702 13.711 1.00 94.62 90 GLY A O 1
ATOM 745 N N . ARG A 1 91 ? -2.972 -5.446 12.590 1.00 93.38 91 ARG A N 1
ATOM 746 C CA . ARG A 1 91 ? -2.082 -5.880 13.683 1.00 93.38 91 ARG A CA 1
ATOM 747 C C . ARG A 1 91 ? -1.053 -4.813 14.053 1.00 93.38 91 ARG A C 1
ATOM 749 O O . ARG A 1 91 ? -0.873 -4.555 15.242 1.00 93.38 91 ARG A O 1
ATOM 756 N N . LYS A 1 92 ? -0.410 -4.180 13.065 1.00 94.69 92 LYS A N 1
ATOM 757 C CA . LYS A 1 92 ? 0.529 -3.066 13.278 1.00 94.69 92 LYS A CA 1
ATOM 758 C C . LYS A 1 92 ? -0.172 -1.883 13.941 1.00 94.69 92 LYS A C 1
ATOM 760 O O . LYS A 1 92 ? 0.344 -1.333 14.908 1.00 94.69 92 LYS A O 1
ATOM 765 N N . ALA A 1 93 ? -1.382 -1.551 13.503 1.00 94.94 93 ALA A N 1
ATOM 766 C CA . ALA A 1 93 ? -2.167 -0.467 14.079 1.00 94.94 93 ALA A CA 1
ATOM 767 C C . ALA A 1 93 ? -2.551 -0.725 15.548 1.00 94.94 93 ALA A C 1
ATOM 769 O O . ALA A 1 93 ? -2.445 0.184 16.374 1.00 94.94 93 ALA A O 1
ATOM 770 N N . PHE A 1 94 ? -2.918 -1.962 15.910 1.00 92.88 94 PHE A N 1
ATOM 771 C CA . PHE A 1 94 ? -3.118 -2.346 17.313 1.00 92.88 94 PHE A CA 1
ATOM 772 C C . PHE A 1 94 ? -1.823 -2.262 18.128 1.00 92.88 94 PHE A C 1
ATOM 774 O O . PHE A 1 94 ? -1.826 -1.687 19.216 1.00 92.88 94 PHE A O 1
ATOM 781 N N . ALA A 1 95 ? -0.716 -2.797 17.604 1.00 92.69 95 ALA A N 1
ATOM 782 C CA . ALA A 1 95 ? 0.582 -2.773 18.280 1.00 92.69 95 ALA A CA 1
ATOM 783 C C . ALA A 1 95 ? 1.070 -1.336 18.541 1.00 92.69 95 ALA A C 1
ATOM 785 O O . ALA A 1 95 ? 1.553 -1.025 19.631 1.00 92.69 95 ALA A O 1
ATOM 786 N N . ASN A 1 96 ? 0.848 -0.446 17.574 1.00 93.25 96 ASN A N 1
ATOM 787 C CA . ASN A 1 96 ? 1.218 0.966 17.632 1.00 93.25 96 ASN A CA 1
ATOM 788 C C . ASN A 1 96 ? 0.167 1.844 18.337 1.00 93.25 96 ASN A C 1
ATOM 790 O O . ASN A 1 96 ? 0.331 3.059 18.396 1.00 93.25 96 ASN A O 1
ATOM 794 N N . LYS A 1 97 ? -0.891 1.245 18.909 1.00 92.81 97 LYS A N 1
ATOM 795 C CA . LYS A 1 97 ? -1.937 1.930 19.691 1.00 92.81 97 LYS A CA 1
ATOM 796 C C . LYS A 1 97 ? -2.693 3.020 18.913 1.00 92.81 97 LYS A C 1
ATOM 798 O O . LYS A 1 97 ? -3.122 4.004 19.508 1.00 92.81 97 LYS A O 1
ATOM 803 N N . PHE A 1 98 ? -2.897 2.833 17.605 1.00 93.50 98 PHE A N 1
ATOM 804 C CA . PHE A 1 98 ? -3.740 3.732 16.801 1.00 93.50 98 PHE A CA 1
ATOM 805 C C . PHE A 1 98 ? -5.226 3.626 17.169 1.00 93.50 98 PHE A C 1
ATOM 807 O O . PHE A 1 98 ? -5.967 4.596 17.031 1.00 93.50 98 PHE A O 1
ATOM 814 N N . PHE A 1 99 ? -5.662 2.454 17.635 1.00 90.88 99 PHE A N 1
ATOM 815 C CA . PHE A 1 99 ? -7.031 2.224 18.084 1.00 90.88 99 PHE A CA 1
ATOM 816 C C . PHE A 1 99 ? -7.218 2.525 19.572 1.00 90.88 99 PHE A C 1
ATOM 818 O O . PHE A 1 99 ? -6.399 2.142 20.412 1.00 90.88 99 PHE A O 1
ATOM 825 N N . ASN A 1 100 ? -8.352 3.144 19.903 1.00 82.56 100 ASN A N 1
ATOM 826 C CA . ASN A 1 100 ? -8.807 3.304 21.281 1.00 82.56 100 ASN A CA 1
ATOM 827 C C . ASN A 1 100 ? -9.019 1.933 21.955 1.00 82.56 100 ASN A C 1
ATOM 829 O O . ASN A 1 100 ? -9.328 0.943 21.295 1.00 82.56 100 ASN A O 1
ATOM 833 N N . ARG A 1 101 ? -8.889 1.864 23.290 1.00 70.81 101 ARG A N 1
ATOM 834 C CA . ARG A 1 101 ? -8.810 0.599 24.061 1.00 70.81 101 ARG A CA 1
ATOM 835 C C . ARG A 1 101 ? -10.034 -0.335 23.963 1.00 70.81 101 ARG A C 1
ATOM 837 O O . ARG A 1 101 ? -9.939 -1.465 24.425 1.00 70.81 101 ARG A O 1
ATOM 844 N N . ASN A 1 102 ? -11.135 0.098 23.347 1.00 85.94 102 ASN A N 1
ATOM 845 C CA . ASN A 1 102 ? -12.418 -0.613 23.323 1.00 85.94 102 ASN A CA 1
ATOM 846 C C . ASN A 1 102 ? -12.920 -0.887 21.891 1.00 85.94 102 ASN A C 1
ATOM 848 O O . ASN A 1 102 ? -14.074 -0.600 21.576 1.00 85.94 102 ASN A O 1
ATOM 852 N N . VAL A 1 103 ? -12.057 -1.398 21.006 1.00 91.38 103 VAL A N 1
ATOM 853 C CA . VAL A 1 103 ? -12.497 -1.893 19.688 1.00 91.38 103 VAL A CA 1
ATOM 854 C C . VAL A 1 103 ? -13.412 -3.102 19.876 1.00 91.38 103 VAL A C 1
ATOM 856 O O . VAL A 1 103 ? -13.112 -3.979 20.685 1.00 91.38 103 VAL A O 1
ATOM 859 N N . ASP A 1 104 ? -14.515 -3.158 19.125 1.00 94.25 104 ASP A N 1
ATOM 860 C CA . ASP A 1 104 ? -15.434 -4.302 19.146 1.00 94.25 104 ASP A CA 1
ATOM 861 C C . ASP A 1 104 ? -14.670 -5.609 18.822 1.00 94.25 104 ASP A C 1
ATOM 863 O O . ASP A 1 104 ? -14.001 -5.685 17.779 1.00 94.25 104 ASP A O 1
ATOM 867 N N . PRO A 1 105 ? -14.766 -6.644 19.684 1.00 93.44 105 PRO A N 1
ATOM 868 C CA . PRO A 1 105 ? -14.128 -7.943 19.476 1.00 93.44 105 PRO A CA 1
ATOM 869 C C . PRO A 1 105 ? -14.364 -8.551 18.087 1.00 93.44 105 PRO A C 1
ATOM 871 O O . PRO A 1 105 ? -13.474 -9.214 17.555 1.00 93.44 105 PRO A O 1
ATOM 874 N N . LYS A 1 106 ? -15.511 -8.271 17.456 1.00 95.12 106 LYS A N 1
ATOM 875 C CA . LYS A 1 106 ? -15.831 -8.716 16.094 1.00 95.12 106 LYS A CA 1
ATOM 876 C C . LYS A 1 106 ? -14.818 -8.219 15.060 1.00 95.12 106 LYS A C 1
ATOM 878 O O . LYS A 1 106 ? -14.445 -8.967 14.158 1.00 95.12 106 LYS A O 1
ATOM 883 N N . TYR A 1 107 ? -14.363 -6.968 15.157 1.00 93.88 107 TYR A N 1
ATOM 884 C CA . TYR A 1 107 ? -13.356 -6.442 14.228 1.00 93.88 107 TYR A CA 1
ATOM 885 C C . TYR A 1 107 ? -11.976 -7.042 14.492 1.00 93.88 107 TYR A C 1
ATOM 887 O O . TYR A 1 107 ? -11.248 -7.352 13.548 1.00 93.88 107 TYR A O 1
ATOM 895 N N . VAL A 1 108 ? -11.640 -7.267 15.765 1.00 92.62 108 VAL A N 1
ATOM 896 C CA . VAL A 1 108 ? -10.388 -7.927 16.164 1.00 92.62 108 VAL A CA 1
ATOM 897 C C . VAL A 1 108 ? -10.321 -9.344 15.583 1.00 92.62 108 VAL A C 1
ATOM 899 O O . VAL A 1 108 ? -9.304 -9.738 15.010 1.00 92.62 108 VAL A O 1
ATOM 902 N N . GLU A 1 109 ? -11.418 -10.097 15.664 1.00 95.00 109 GLU A N 1
ATOM 903 C CA . GLU A 1 109 ? -11.533 -11.434 15.076 1.00 95.00 109 GLU A CA 1
ATOM 904 C C . GLU A 1 109 ? -11.406 -11.407 13.545 1.00 95.00 109 GLU A C 1
ATOM 906 O O . GLU A 1 109 ? -10.654 -12.197 12.965 1.00 95.00 109 GLU A O 1
ATOM 911 N N . LYS A 1 110 ? -12.074 -10.462 12.871 1.00 95.75 110 LYS A N 1
ATOM 912 C CA . LYS A 1 110 ? -11.982 -10.298 11.410 1.00 95.75 110 LYS A CA 1
ATOM 913 C C . LYS A 1 110 ? -10.570 -9.962 10.932 1.00 95.75 110 LYS A C 1
ATOM 915 O O . LYS A 1 110 ? -10.118 -10.516 9.932 1.00 95.75 110 LYS A O 1
ATOM 920 N N . ILE A 1 111 ? -9.845 -9.112 11.658 1.00 94.31 111 ILE A N 1
ATOM 921 C CA . ILE A 1 111 ? -8.438 -8.804 11.360 1.00 94.31 111 ILE A CA 1
ATOM 922 C C . ILE A 1 111 ? -7.572 -10.047 11.547 1.00 94.31 111 ILE A C 1
ATOM 924 O O . ILE A 1 111 ? -6.790 -10.391 10.664 1.00 94.31 111 ILE A O 1
ATOM 928 N N . ASN A 1 112 ? -7.727 -10.763 12.662 1.00 92.56 112 ASN A N 1
ATOM 929 C CA . ASN A 1 112 ? -6.919 -11.951 12.942 1.00 92.56 112 ASN A CA 1
ATOM 930 C C . ASN A 1 112 ? -7.183 -13.100 11.956 1.00 92.56 112 ASN A C 1
ATOM 932 O O . ASN A 1 112 ? -6.239 -13.794 11.564 1.00 92.56 112 ASN A O 1
ATOM 936 N N . SER A 1 113 ? -8.429 -13.273 11.514 1.00 94.38 113 SER A N 1
ATOM 937 C CA . SER A 1 113 ? -8.801 -14.244 10.477 1.00 94.38 113 SER A CA 1
ATOM 938 C C . SER A 1 113 ? -8.398 -13.806 9.065 1.00 94.38 113 SER A C 1
ATOM 940 O O . SER A 1 113 ? -8.187 -14.665 8.217 1.00 94.38 113 SER A O 1
ATOM 942 N N . GLY A 1 114 ? -8.207 -12.504 8.821 1.00 92.56 114 GLY A N 1
ATOM 943 C CA . GLY A 1 114 ? -7.886 -11.958 7.497 1.00 92.56 114 GLY A CA 1
ATOM 944 C C . GLY A 1 114 ? -9.096 -11.796 6.575 1.00 92.56 114 GLY A C 1
ATOM 945 O O . GLY A 1 114 ? -8.922 -11.556 5.388 1.00 92.56 114 GLY A O 1
ATOM 946 N N . ASN A 1 115 ? -10.310 -11.887 7.121 1.00 94.75 115 ASN A N 1
ATOM 947 C CA . ASN A 1 115 ? -11.568 -11.823 6.370 1.00 94.75 115 ASN A CA 1
ATOM 948 C C . ASN A 1 115 ? -12.223 -10.431 6.411 1.00 94.75 115 ASN A C 1
ATOM 950 O O . ASN A 1 115 ? -13.418 -10.297 6.151 1.00 94.75 115 ASN A O 1
ATOM 954 N N . ILE A 1 116 ? -11.476 -9.400 6.810 1.00 95.81 116 ILE A N 1
ATOM 955 C CA . ILE A 1 116 ? -11.985 -8.030 6.867 1.00 95.81 116 ILE A CA 1
ATOM 956 C C . ILE A 1 116 ? -11.974 -7.395 5.474 1.00 95.81 116 ILE A C 1
ATOM 958 O O . ILE A 1 116 ? -10.974 -7.456 4.763 1.00 95.81 116 ILE A O 1
ATOM 962 N N . THR A 1 117 ? -13.083 -6.771 5.085 1.00 95.94 117 THR A N 1
ATOM 963 C CA . THR A 1 117 ? -13.161 -5.990 3.841 1.00 95.94 117 THR A CA 1
ATOM 964 C C . THR A 1 117 ? -12.665 -4.558 4.050 1.00 95.94 117 THR A C 1
ATOM 966 O O . THR A 1 117 ? -12.654 -4.056 5.175 1.00 95.94 117 THR A O 1
ATOM 969 N N . ILE A 1 118 ? -12.308 -3.854 2.968 1.00 96.12 118 ILE A N 1
ATOM 970 C CA . ILE A 1 118 ? -11.846 -2.458 3.058 1.00 96.12 118 ILE A CA 1
ATOM 971 C C . ILE A 1 118 ? -12.899 -1.524 3.675 1.00 96.12 118 ILE A C 1
ATOM 973 O O . ILE A 1 118 ? -12.562 -0.686 4.504 1.00 96.12 118 ILE A O 1
ATOM 977 N N . ASN A 1 119 ? -14.182 -1.723 3.360 1.00 96.81 119 ASN A N 1
ATOM 978 C CA . ASN A 1 119 ? -15.280 -0.913 3.899 1.00 96.81 119 ASN A CA 1
ATOM 979 C C . ASN A 1 119 ? -15.476 -1.135 5.404 1.00 96.81 119 ASN A C 1
ATOM 981 O O . ASN A 1 119 ? -15.744 -0.197 6.155 1.00 96.81 119 ASN A O 1
ATOM 985 N N . GLU A 1 120 ? -15.335 -2.379 5.863 1.00 96.50 120 GLU A N 1
ATOM 986 C CA . GLU A 1 120 ? -15.389 -2.704 7.289 1.00 96.50 120 GLU A CA 1
ATOM 987 C C . GLU A 1 120 ? -14.171 -2.152 8.027 1.00 96.50 120 GLU A C 1
ATOM 989 O O . GLU A 1 120 ? -14.307 -1.635 9.134 1.00 96.50 120 GLU A O 1
ATOM 994 N N . PHE A 1 121 ? -12.996 -2.219 7.398 1.00 96.50 121 PHE A N 1
ATOM 995 C CA . PHE A 1 121 ? -11.765 -1.647 7.928 1.00 96.50 121 PHE A CA 1
ATOM 996 C C . PHE A 1 121 ? -11.865 -0.122 8.057 1.00 96.50 121 PHE A C 1
ATOM 998 O O . PHE A 1 121 ? -11.568 0.425 9.116 1.00 96.50 121 PHE A O 1
ATOM 1005 N N . GLU A 1 122 ? -12.369 0.563 7.028 1.00 97.06 122 GLU A N 1
ATOM 1006 C CA . GLU A 1 122 ? -12.629 2.005 7.046 1.00 97.06 122 GLU A CA 1
ATOM 1007 C C . GLU A 1 122 ? -13.643 2.381 8.131 1.00 97.06 122 GLU A C 1
ATOM 1009 O O . GLU A 1 122 ? -13.435 3.344 8.870 1.00 97.06 122 GLU A O 1
ATOM 1014 N N . THR A 1 123 ? -14.723 1.605 8.260 1.00 96.25 123 THR A N 1
ATOM 1015 C CA . THR A 1 123 ? -15.731 1.806 9.310 1.00 96.25 123 THR A CA 1
ATOM 1016 C C . THR A 1 123 ? -15.091 1.710 10.691 1.00 96.25 123 THR A C 1
ATOM 1018 O O . THR A 1 123 ? -15.251 2.610 11.510 1.00 96.25 123 THR A O 1
ATOM 1021 N N . MET A 1 124 ? -14.297 0.665 10.931 1.00 95.38 124 MET A N 1
ATOM 1022 C CA . MET A 1 124 ? -13.574 0.480 12.185 1.00 95.38 124 MET A CA 1
ATOM 1023 C C . MET A 1 124 ? -12.610 1.644 12.468 1.00 95.38 124 MET A C 1
ATOM 1025 O O . MET A 1 124 ? -12.599 2.154 13.589 1.00 95.38 124 MET A O 1
ATOM 1029 N N . ILE A 1 125 ? -11.831 2.096 11.478 1.00 95.50 125 ILE A N 1
ATOM 1030 C CA . ILE A 1 125 ? -10.925 3.250 11.621 1.00 95.50 125 ILE A CA 1
ATOM 1031 C C . ILE A 1 125 ? -11.708 4.494 12.050 1.00 95.50 125 ILE A C 1
ATOM 1033 O O . ILE A 1 125 ? -11.337 5.129 13.037 1.00 95.50 125 ILE A O 1
ATOM 1037 N N . LYS A 1 126 ? -12.818 4.802 11.370 1.00 95.56 126 LYS A N 1
ATOM 1038 C CA . LYS A 1 126 ? -13.665 5.965 11.684 1.00 95.56 126 LYS A CA 1
ATOM 1039 C C . LYS A 1 126 ? -14.306 5.881 13.068 1.00 95.56 126 LYS A C 1
ATOM 1041 O O . LYS A 1 126 ? -14.499 6.906 13.711 1.00 95.56 126 LYS A O 1
ATOM 1046 N N . THR A 1 127 ? -14.674 4.684 13.522 1.00 95.31 127 THR A N 1
ATOM 1047 C CA . THR A 1 127 ? -15.333 4.496 14.823 1.00 95.31 127 THR A CA 1
ATOM 1048 C C . THR A 1 127 ? -14.349 4.541 15.991 1.00 95.31 127 THR A C 1
ATOM 1050 O O . THR A 1 127 ? -14.679 5.079 17.047 1.00 95.31 127 THR A O 1
ATOM 1053 N N . TYR A 1 128 ? -13.154 3.967 15.834 1.00 95.62 128 TYR A N 1
ATOM 1054 C CA . TYR A 1 128 ? -12.247 3.702 16.957 1.00 95.62 128 TYR A CA 1
ATOM 1055 C C . TYR A 1 128 ? -10.941 4.497 16.925 1.00 95.62 128 TYR A C 1
ATOM 1057 O O . TYR A 1 128 ? -10.088 4.288 17.791 1.00 95.62 128 TYR A O 1
ATOM 1065 N N . THR A 1 129 ? -10.776 5.400 15.962 1.00 95.12 129 THR A N 1
ATOM 1066 C CA . THR A 1 129 ? -9.601 6.268 15.833 1.00 95.12 129 THR A CA 1
ATOM 1067 C C . THR A 1 129 ? -10.019 7.680 15.429 1.00 95.12 129 THR A C 1
ATOM 1069 O O . THR A 1 129 ? -11.140 7.903 14.981 1.00 95.12 129 THR A O 1
ATOM 1072 N N . SER A 1 130 ? -9.105 8.638 15.561 1.00 94.19 130 SER A N 1
ATOM 1073 C CA . SER A 1 130 ? -9.254 9.982 14.991 1.00 94.19 130 SER A CA 1
ATOM 1074 C C . SER A 1 130 ? -8.657 10.114 13.585 1.00 94.19 130 SER A C 1
ATOM 1076 O O . SER A 1 130 ? -8.606 11.220 13.052 1.00 94.19 130 SER A O 1
ATOM 1078 N N . TYR A 1 131 ? -8.131 9.026 13.022 1.00 94.88 131 TYR A N 1
ATOM 1079 C CA . TYR A 1 131 ? -7.437 9.024 11.740 1.00 94.88 131 TYR A CA 1
ATOM 1080 C C . TYR A 1 131 ? -8.384 8.656 10.598 1.00 94.88 131 TYR A C 1
ATOM 1082 O O . TYR A 1 131 ? -9.458 8.089 10.806 1.00 94.88 131 TYR A O 1
ATOM 1090 N N . THR A 1 132 ? -7.964 8.958 9.374 1.00 95.06 132 THR A N 1
ATOM 1091 C CA . THR A 1 132 ? -8.668 8.558 8.156 1.00 95.06 132 THR A CA 1
ATOM 1092 C C . THR A 1 132 ? -8.067 7.293 7.544 1.00 95.06 132 THR A C 1
ATOM 1094 O O . THR A 1 132 ? -6.976 6.848 7.916 1.00 95.06 132 THR A O 1
ATOM 1097 N N . LEU A 1 133 ? -8.78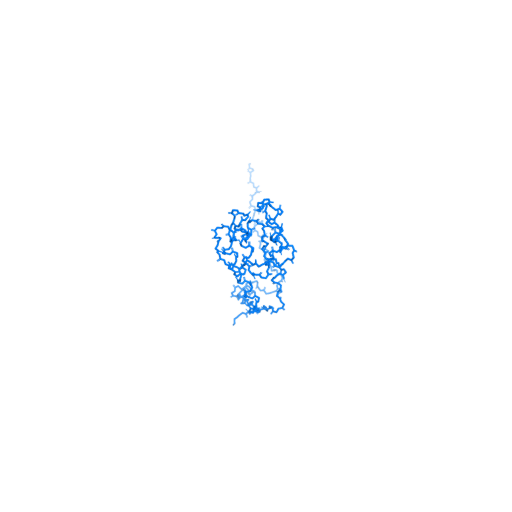0 6.706 6.579 1.00 95.62 133 LEU A N 1
ATOM 1098 C CA . LEU A 1 133 ? -8.288 5.551 5.829 1.00 95.62 133 LEU A CA 1
ATOM 1099 C C . LEU A 1 133 ? -7.010 5.907 5.056 1.00 95.62 133 LEU A C 1
ATOM 1101 O O . LEU A 1 133 ? -6.036 5.164 5.085 1.00 95.62 133 LEU A O 1
ATOM 1105 N N . GLU A 1 134 ? -6.992 7.080 4.430 1.00 95.31 134 GLU A N 1
ATOM 1106 C CA . GLU A 1 134 ? -5.861 7.626 3.681 1.00 95.31 134 GLU A CA 1
ATOM 1107 C C . GLU A 1 134 ? -4.605 7.702 4.561 1.00 95.31 134 GLU A C 1
ATOM 1109 O O . GLU A 1 134 ? -3.523 7.315 4.128 1.00 95.31 134 GLU A O 1
ATOM 1114 N N . GLN A 1 135 ? -4.748 8.141 5.817 1.00 95.00 135 GLN A N 1
ATOM 1115 C CA . GLN A 1 135 ? -3.641 8.208 6.776 1.00 95.00 135 GLN A CA 1
ATOM 1116 C C . GLN A 1 135 ? -3.143 6.818 7.174 1.00 95.00 135 GLN A C 1
ATOM 1118 O O . GLN A 1 135 ? -1.938 6.598 7.243 1.00 95.00 135 GLN A O 1
ATOM 1123 N N . PHE A 1 136 ? -4.052 5.863 7.384 1.00 95.00 136 PHE A N 1
ATOM 1124 C CA . PHE A 1 136 ? -3.682 4.476 7.673 1.00 95.00 136 PHE A CA 1
ATOM 1125 C C . PHE A 1 136 ? -2.890 3.828 6.536 1.00 95.00 136 PHE A C 1
ATOM 1127 O O . PHE A 1 136 ? -2.010 3.006 6.785 1.00 95.00 136 PHE A O 1
ATOM 1134 N N . PHE A 1 137 ? -3.198 4.208 5.298 1.00 94.75 137 PHE A N 1
ATOM 1135 C CA . PHE A 1 137 ? -2.531 3.703 4.105 1.00 94.75 137 PHE A CA 1
ATOM 1136 C C . PHE A 1 137 ? -1.306 4.506 3.676 1.00 94.75 137 PHE A C 1
ATOM 1138 O O . PHE A 1 137 ? -0.586 4.092 2.769 1.00 94.75 137 PHE A O 1
ATOM 1145 N N . CYS A 1 138 ? -1.038 5.629 4.335 1.00 93.88 138 CYS A N 1
ATOM 1146 C CA . CYS A 1 138 ? 0.128 6.439 4.060 1.00 93.88 138 CYS A CA 1
ATOM 1147 C C . CYS A 1 138 ? 1.389 5.770 4.649 1.00 93.88 138 CYS A C 1
ATOM 1149 O O . CYS A 1 138 ? 1.461 5.565 5.868 1.00 93.88 138 CYS A O 1
ATOM 1151 N N . PRO A 1 139 ? 2.424 5.478 3.832 1.00 90.94 139 PRO A N 1
ATOM 1152 C CA . PRO A 1 139 ? 3.646 4.817 4.298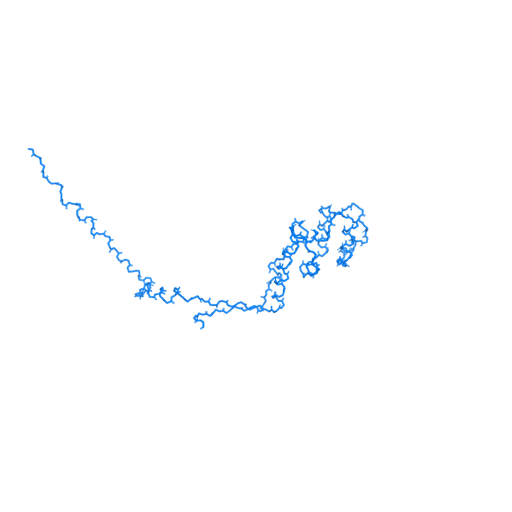 1.00 90.94 139 PRO A CA 1
ATOM 1153 C C . PRO A 1 139 ? 4.346 5.545 5.453 1.00 90.94 139 PRO A C 1
ATOM 1155 O O . PRO A 1 139 ? 5.006 4.915 6.275 1.00 90.94 139 PRO A O 1
ATOM 1158 N N . SER A 1 140 ? 4.169 6.866 5.569 1.00 91.31 140 SER A N 1
ATOM 1159 C CA . SER A 1 140 ? 4.750 7.676 6.647 1.00 91.31 140 SER A CA 1
ATOM 1160 C C . SER A 1 140 ? 4.237 7.316 8.046 1.00 91.31 140 SER A C 1
ATOM 1162 O O . SER A 1 140 ? 4.920 7.612 9.022 1.00 91.31 140 SER A O 1
ATOM 1164 N N . TYR A 1 141 ? 3.078 6.661 8.163 1.00 91.94 141 TYR A N 1
ATOM 1165 C CA . TYR A 1 141 ? 2.563 6.154 9.442 1.00 91.94 141 TYR A CA 1
ATOM 1166 C C . TYR A 1 141 ? 3.067 4.740 9.776 1.00 91.94 141 TYR A C 1
ATOM 1168 O O . TYR A 1 141 ? 2.769 4.219 10.851 1.00 91.94 141 TYR A O 1
ATOM 1176 N N . GLY A 1 142 ? 3.837 4.113 8.877 1.00 90.19 142 GLY A N 1
ATOM 1177 C CA . GLY A 1 142 ? 4.507 2.831 9.115 1.00 90.19 142 GLY A CA 1
ATOM 1178 C C . GLY A 1 142 ? 3.576 1.619 9.213 1.00 90.19 142 GLY A C 1
ATOM 1179 O O . GLY A 1 142 ? 3.980 0.580 9.733 1.00 90.19 142 GLY A O 1
ATOM 1180 N N . LEU A 1 143 ? 2.325 1.744 8.760 1.00 92.94 143 LEU A N 1
ATOM 1181 C CA . LEU A 1 143 ? 1.344 0.654 8.789 1.00 92.94 143 LEU A CA 1
ATOM 1182 C C . LEU A 1 143 ? 1.334 -0.160 7.493 1.00 92.94 143 LEU A C 1
ATOM 1184 O O . LEU A 1 143 ? 1.198 -1.381 7.544 1.00 92.94 143 LEU A O 1
ATOM 1188 N N . VAL A 1 144 ? 1.508 0.515 6.357 1.00 91.19 144 VAL A N 1
ATOM 1189 C CA . VAL A 1 144 ? 1.650 -0.097 5.033 1.00 91.19 144 VAL A CA 1
ATOM 1190 C C . VAL A 1 144 ? 3.116 -0.080 4.644 1.00 91.19 144 VAL A C 1
ATOM 1192 O O . VAL A 1 144 ? 3.765 0.965 4.704 1.00 91.19 144 VAL A O 1
ATOM 1195 N N . GLU A 1 145 ? 3.633 -1.237 4.244 1.00 81.19 145 GLU A N 1
ATOM 1196 C CA . GLU A 1 145 ? 4.979 -1.321 3.691 1.00 81.19 145 GLU A CA 1
ATOM 1197 C C . GLU A 1 145 ? 4.954 -0.954 2.205 1.00 81.19 145 GLU A C 1
ATOM 1199 O O . GLU A 1 145 ? 4.046 -1.375 1.481 1.00 81.19 145 GLU A O 1
ATOM 1204 N N . PRO A 1 146 ? 5.917 -0.141 1.734 1.00 74.12 146 PRO A N 1
ATOM 1205 C CA . PRO A 1 146 ? 6.083 0.071 0.310 1.00 74.12 146 PRO A CA 1
ATOM 1206 C C . PRO A 1 146 ? 6.436 -1.265 -0.348 1.00 74.12 146 PRO A C 1
ATOM 1208 O O . PRO A 1 146 ? 7.172 -2.062 0.245 1.00 74.12 146 PRO A O 1
ATOM 1211 N N . PRO A 1 147 ? 5.952 -1.507 -1.572 1.00 77.12 147 PRO A N 1
ATOM 1212 C CA . PRO A 1 147 ? 6.147 -2.794 -2.191 1.00 77.12 147 PRO A CA 1
ATOM 1213 C C . PRO A 1 147 ? 7.636 -3.076 -2.438 1.00 77.12 147 PRO A C 1
ATOM 1215 O O . PRO A 1 147 ? 8.413 -2.206 -2.853 1.00 77.12 147 PRO A O 1
ATOM 1218 N N . THR A 1 148 ? 8.042 -4.303 -2.135 1.00 74.62 148 THR A N 1
ATOM 1219 C CA . THR A 1 148 ? 9.427 -4.776 -2.153 1.00 74.62 148 THR A CA 1
ATOM 1220 C C . THR A 1 148 ? 9.784 -5.417 -3.496 1.00 74.62 148 THR A C 1
ATOM 1222 O O . THR A 1 148 ? 8.940 -5.651 -4.359 1.00 74.62 148 THR A O 1
ATOM 1225 N N . GLN A 1 149 ? 11.073 -5.701 -3.717 1.00 65.06 149 GLN A N 1
ATOM 1226 C CA . GLN A 1 149 ? 11.565 -6.245 -4.994 1.00 65.06 149 GLN A CA 1
ATOM 1227 C C . GLN A 1 149 ? 10.892 -7.564 -5.411 1.00 65.06 149 GLN A C 1
ATOM 1229 O O . GLN A 1 149 ? 10.812 -7.850 -6.604 1.00 65.06 149 GLN A O 1
ATOM 1234 N N . SER A 1 150 ? 10.410 -8.366 -4.459 1.00 67.62 150 SER A N 1
ATOM 1235 C CA . SER A 1 150 ? 9.706 -9.619 -4.751 1.00 67.62 150 SER A CA 1
ATOM 1236 C C . SER A 1 150 ? 8.390 -9.396 -5.498 1.00 67.62 150 SER A C 1
ATOM 1238 O O . SER A 1 150 ? 8.028 -10.232 -6.322 1.00 67.62 150 SER A O 1
ATOM 1240 N N . GLU A 1 151 ? 7.711 -8.274 -5.264 1.00 70.31 151 GLU A N 1
ATOM 1241 C CA . GLU A 1 151 ? 6.414 -7.946 -5.873 1.00 70.31 151 GLU A CA 1
ATOM 1242 C C . GLU A 1 151 ? 6.551 -7.403 -7.301 1.00 70.31 151 GLU A C 1
ATOM 1244 O O . GLU A 1 151 ? 5.578 -7.395 -8.047 1.00 70.31 151 GLU A O 1
ATOM 1249 N N . PHE A 1 152 ? 7.766 -7.019 -7.712 1.00 73.75 152 PHE A N 1
ATOM 1250 C CA . PHE A 1 152 ? 8.085 -6.573 -9.075 1.00 73.75 152 PHE A CA 1
ATOM 1251 C C . PHE A 1 152 ? 8.995 -7.553 -9.823 1.00 73.75 152 PHE A C 1
ATOM 1253 O O . PHE A 1 152 ? 9.661 -7.184 -10.794 1.00 73.75 152 PHE A O 1
ATOM 1260 N N . LYS A 1 153 ? 9.068 -8.813 -9.375 1.00 77.88 153 LYS A N 1
ATOM 1261 C CA . LYS A 1 153 ? 9.870 -9.831 -10.053 1.00 77.88 153 LYS A CA 1
ATOM 1262 C C . LYS A 1 153 ? 9.151 -10.318 -11.312 1.00 77.88 153 LYS A C 1
ATOM 1264 O O . LYS A 1 153 ? 8.259 -11.159 -11.255 1.00 77.88 153 LYS A O 1
ATOM 1269 N N . VAL A 1 154 ? 9.599 -9.811 -12.453 1.00 80.00 154 VAL A N 1
ATOM 1270 C CA . VAL A 1 154 ? 9.030 -10.103 -13.773 1.00 80.00 154 VAL A CA 1
ATOM 1271 C C . VAL A 1 154 ? 9.780 -11.243 -14.466 1.00 80.00 154 VAL A C 1
ATOM 1273 O O . VAL A 1 154 ? 11.005 -11.234 -14.562 1.00 80.00 154 VAL A O 1
ATOM 1276 N N . ASN A 1 155 ? 9.050 -12.241 -14.972 1.00 79.75 155 ASN A N 1
ATOM 1277 C CA . ASN A 1 155 ? 9.652 -13.422 -15.615 1.00 79.75 155 ASN A CA 1
ATOM 1278 C C . ASN A 1 155 ? 9.768 -13.298 -17.143 1.00 79.75 155 ASN A C 1
ATOM 1280 O O . ASN A 1 155 ? 10.484 -14.073 -17.772 1.00 79.75 155 ASN A O 1
ATOM 1284 N N . LYS A 1 156 ? 9.030 -12.364 -17.753 1.00 83.38 156 LYS A N 1
ATOM 1285 C CA . LYS A 1 156 ? 8.880 -12.252 -19.216 1.00 83.38 156 LYS A CA 1
ATOM 1286 C C . LYS A 1 156 ? 9.366 -10.916 -19.783 1.00 83.38 156 LYS A C 1
ATOM 1288 O O . LYS A 1 156 ? 9.133 -10.640 -20.959 1.00 83.38 156 LYS A O 1
ATOM 1293 N N . ALA A 1 157 ? 10.020 -10.091 -18.967 1.00 85.06 157 ALA A N 1
ATOM 1294 C CA . ALA A 1 1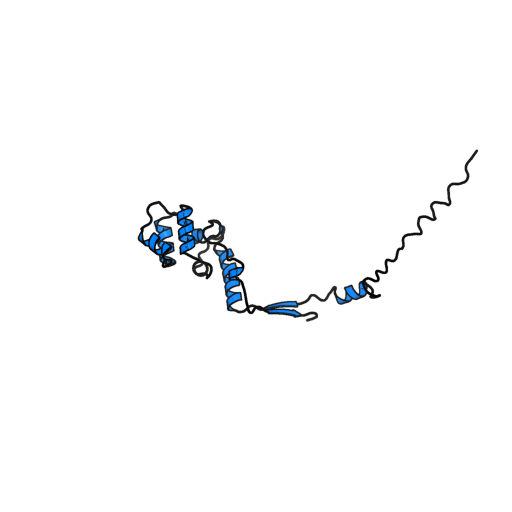57 ? 10.585 -8.833 -19.434 1.00 85.06 157 ALA A CA 1
ATOM 1295 C C . ALA A 1 157 ? 11.680 -9.080 -20.478 1.00 85.06 157 ALA A C 1
ATOM 1297 O O . ALA A 1 157 ? 12.458 -10.030 -20.376 1.00 85.06 157 ALA A O 1
ATOM 1298 N N . LYS A 1 158 ? 11.737 -8.211 -21.486 1.00 85.62 158 LYS A N 1
ATOM 1299 C CA . LYS A 1 158 ? 12.751 -8.249 -22.542 1.00 85.62 158 LYS A CA 1
ATOM 1300 C C . LYS A 1 158 ? 13.480 -6.918 -22.593 1.00 85.62 158 LYS A C 1
ATOM 1302 O O . LYS A 1 158 ? 12.863 -5.868 -22.445 1.00 85.62 158 LYS A O 1
ATOM 1307 N N . MET A 1 159 ? 14.784 -6.975 -22.829 1.00 88.62 159 MET A N 1
ATOM 1308 C CA . MET A 1 159 ? 15.614 -5.805 -23.079 1.00 88.62 159 MET A CA 1
ATOM 1309 C C . MET A 1 159 ? 16.275 -5.982 -24.441 1.00 88.62 159 MET A C 1
ATOM 1311 O O . MET A 1 159 ? 16.942 -6.992 -24.666 1.00 88.62 159 MET A O 1
ATOM 1315 N N . THR A 1 160 ? 16.065 -5.035 -25.351 1.00 87.69 160 THR A N 1
ATOM 1316 C CA . THR A 1 160 ? 16.772 -4.993 -26.633 1.00 87.69 160 THR A CA 1
ATOM 1317 C C . THR A 1 160 ? 17.724 -3.809 -26.655 1.00 87.69 160 THR A C 1
ATOM 1319 O O . THR A 1 160 ? 17.429 -2.740 -26.119 1.00 87.69 160 THR A O 1
ATOM 1322 N N . PHE A 1 161 ? 18.890 -4.038 -27.253 1.00 85.00 161 PHE A N 1
ATOM 1323 C CA . PHE A 1 161 ? 19.929 -3.040 -27.453 1.00 85.00 161 PHE A CA 1
ATOM 1324 C C . PHE A 1 161 ? 20.121 -2.865 -28.954 1.00 85.00 161 PHE A C 1
ATOM 1326 O O . PHE A 1 161 ? 20.550 -3.794 -29.637 1.00 85.00 161 PHE A O 1
ATOM 1333 N N . GLU A 1 162 ? 19.787 -1.684 -29.456 1.00 81.81 162 GLU A N 1
ATOM 1334 C CA . GLU A 1 162 ? 19.931 -1.324 -30.864 1.00 81.81 162 GLU A CA 1
ATOM 1335 C C . GLU A 1 162 ? 21.047 -0.280 -30.974 1.00 81.81 162 GLU A C 1
ATOM 1337 O O . GLU A 1 162 ? 20.901 0.857 -30.528 1.00 81.81 162 GLU A O 1
ATOM 1342 N N . LEU A 1 163 ? 22.193 -0.682 -31.530 1.00 75.06 163 LEU A N 1
ATOM 1343 C CA . LEU A 1 163 ? 23.272 0.228 -31.915 1.00 75.06 163 LEU A CA 1
ATOM 1344 C C . LEU A 1 163 ? 23.036 0.657 -33.365 1.00 75.06 163 LEU A C 1
ATOM 1346 O O . LEU A 1 163 ? 22.891 -0.202 -34.230 1.00 75.06 163 LEU A O 1
ATOM 1350 N N . ASN A 1 164 ? 23.069 1.967 -33.615 1.00 68.50 164 ASN A N 1
ATOM 1351 C CA . ASN A 1 164 ? 22.922 2.626 -34.924 1.00 68.50 164 ASN A CA 1
ATOM 1352 C C . ASN A 1 164 ? 21.509 2.857 -35.482 1.00 68.50 164 ASN A C 1
ATOM 1354 O O . ASN A 1 164 ? 21.445 3.459 -36.546 1.00 68.50 164 ASN A O 1
ATOM 1358 N N . GLY A 1 165 ? 20.426 2.503 -34.778 1.00 54.50 165 GLY A N 1
ATOM 1359 C CA . GLY A 1 165 ? 19.055 2.827 -35.214 1.00 54.50 165 GLY A CA 1
ATOM 1360 C C . GLY A 1 165 ? 18.597 2.076 -36.460 1.00 54.50 165 GLY A C 1
ATOM 1361 O O . GLY A 1 165 ? 19.012 2.444 -37.577 1.00 54.50 165 GLY A O 1
#

Sequence (165 aa):
MKFNNIKFSVLLSLFVSNTIAISDFFNGVKRAEIFEKTDFVLPIVRITLPEEDYNLLNLRYECERDINLTTLKRNDKCYTAPWVNLKEIGRKAFANKFFNRNVDPKYVEKINSGNITINEFETMIKTYTSYTLEQFFCPSYGLVEPPTQSEFKVNKAKMTFELNG

Foldseek 3Di:
DDDDDDDDPPVVVVPPPPPPCPPCVPVPDDPVVVCVLPVPWDKDKDKDADPVLVVLVVLLVVCLVQLAPVHLHDDVCLCVRPQHQQLQLVVVCVVVVQFDPDQDVVVVVCSPVSVDDPVNSQVSCVVGHPDGPSNSSHCVVVSGDRDDPVVSDGDPMDIDIGTPD

Radius of gyration: 33.5 Å; chains: 1; bounding box: 104×53×59 Å

Organism: NCBI:txid1754190

Secondary structure (DSSP, 8-state):
------SSSSSSTTSS-------GGGTT--HHHHHHHHSS---EEEEE--HHHHHHHHHHHHHHHHSSTTT----HHHHTSTT--HHHHHHHHHHTT-S-TT--HHHHHHHHHT---HHHHHHHHHHH-S--HHHHH-GGGTSSPPPPGGGG--SS-EEEEES--